Protein AF-A0A389MHT8-F1 (afdb_monomer_lite)

Secondary structure (DSSP, 8-state):
-------SHHHHHHHHHHHHHHHHH-PPTTSHHHHHHHHHHHHHHHHHTT-

Radius of gyration: 10.78 Å; chains: 1; bounding box: 24×19×28 Å

Structure (mmCIF, N/CA/C/O backbone):
data_AF-A0A389MHT8-F1
#
_ent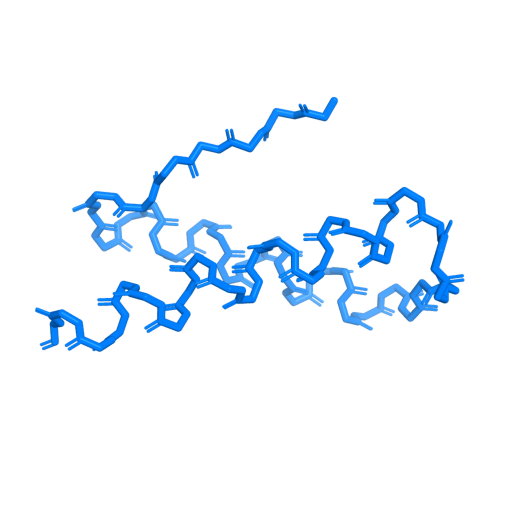ry.id   AF-A0A389MHT8-F1
#
loop_
_atom_site.group_PDB
_atom_site.id
_atom_site.type_symbol
_atom_site.label_atom_id
_atom_site.label_alt_id
_atom_site.label_comp_id
_atom_site.label_asym_id
_atom_site.label_entity_id
_atom_site.label_seq_id
_atom_site.pdbx_PDB_ins_code
_atom_site.Cartn_x
_atom_site.Cartn_y
_atom_site.Cartn_z
_atom_site.occupancy
_atom_site.B_iso_or_equiv
_atom_site.auth_seq_id
_atom_site.auth_comp_id
_atom_site.auth_asym_id
_atom_site.auth_atom_id
_atom_site.pdbx_PDB_model_num
ATOM 1 N N . MET A 1 1 ? 10.090 -10.570 -1.569 1.00 67.31 1 MET A N 1
ATOM 2 C CA . MET A 1 1 ? 8.941 -9.668 -1.367 1.00 67.31 1 MET A CA 1
ATOM 3 C C . MET A 1 1 ? 8.054 -10.346 -0.341 1.00 67.31 1 MET A C 1
ATOM 5 O O . MET A 1 1 ? 7.564 -11.424 -0.632 1.00 67.31 1 MET A O 1
ATOM 9 N N . GLU A 1 2 ? 7.933 -9.782 0.860 1.00 79.25 2 GLU A N 1
ATOM 10 C CA . GLU A 1 2 ? 7.079 -10.333 1.922 1.00 79.25 2 GLU A CA 1
ATOM 11 C C . GLU A 1 2 ? 5.840 -9.439 2.044 1.00 79.25 2 GLU A C 1
ATOM 13 O O . GLU A 1 2 ? 5.934 -8.310 2.533 1.00 79.25 2 GLU A O 1
ATOM 18 N N . ILE A 1 3 ? 4.700 -9.917 1.543 1.00 87.12 3 ILE A N 1
ATOM 19 C CA . ILE A 1 3 ? 3.393 -9.270 1.703 1.00 87.12 3 ILE A CA 1
ATOM 20 C C . ILE A 1 3 ? 2.564 -10.115 2.664 1.00 87.12 3 ILE A C 1
ATOM 22 O O . ILE A 1 3 ? 2.459 -11.329 2.494 1.00 87.12 3 ILE A O 1
ATOM 26 N N . SER A 1 4 ? 1.938 -9.457 3.638 1.00 89.31 4 SER A N 1
ATOM 27 C CA . SER A 1 4 ? 1.073 -10.095 4.629 1.00 89.31 4 SER A CA 1
ATOM 28 C C . SER A 1 4 ? -0.331 -9.483 4.597 1.00 89.31 4 SER A C 1
ATOM 30 O O . SER A 1 4 ? -0.465 -8.301 4.273 1.00 89.31 4 SER A O 1
ATOM 32 N N . PRO A 1 5 ? -1.379 -10.246 4.955 1.00 94.56 5 PRO A N 1
ATOM 33 C CA . PRO A 1 5 ? -2.736 -9.715 5.057 1.00 94.56 5 PRO A CA 1
ATOM 34 C C . PRO A 1 5 ? -2.863 -8.602 6.109 1.00 94.56 5 PRO A C 1
ATOM 36 O O . PRO A 1 5 ? -2.102 -8.552 7.075 1.00 94.56 5 PRO A O 1
ATOM 39 N N . ILE A 1 6 ? -3.882 -7.752 5.957 1.00 97.62 6 ILE A N 1
ATOM 40 C CA . ILE A 1 6 ? -4.230 -6.706 6.926 1.00 97.62 6 ILE A CA 1
ATOM 41 C C . ILE A 1 6 ? -5.318 -7.238 7.866 1.00 97.62 6 ILE A C 1
ATOM 43 O O . ILE A 1 6 ? -6.474 -7.382 7.464 1.00 97.62 6 ILE A O 1
ATOM 47 N N . HIS A 1 7 ? -4.964 -7.535 9.118 1.00 95.69 7 HIS A N 1
ATOM 48 C CA . HIS A 1 7 ? -5.919 -8.014 10.128 1.00 95.69 7 HIS A CA 1
ATOM 49 C C . HIS A 1 7 ? -6.257 -6.950 11.169 1.00 95.69 7 HIS A C 1
ATOM 51 O O . HIS A 1 7 ? -7.361 -6.930 11.712 1.00 95.69 7 HIS A O 1
ATOM 57 N N . THR A 1 8 ? -5.314 -6.058 11.455 1.00 97.00 8 THR A N 1
ATOM 58 C CA . THR A 1 8 ? -5.432 -5.052 12.506 1.00 97.00 8 THR A CA 1
ATOM 59 C C . THR A 1 8 ? -5.233 -3.642 11.960 1.00 97.00 8 THR A C 1
ATOM 61 O O . THR A 1 8 ? -4.637 -3.429 10.904 1.00 97.00 8 THR A O 1
ATOM 64 N N . LYS A 1 9 ? -5.649 -2.638 12.742 1.00 96.69 9 LYS A N 1
ATOM 65 C CA . LYS A 1 9 ? -5.345 -1.230 12.438 1.00 96.69 9 LYS A CA 1
ATOM 66 C C . LYS A 1 9 ? -3.838 -0.948 12.384 1.00 96.69 9 LYS A C 1
ATOM 68 O O . LYS A 1 9 ? -3.422 -0.001 11.722 1.00 96.69 9 LYS A O 1
ATOM 73 N N . THR A 1 10 ? -3.027 -1.729 13.097 1.00 97.19 10 THR A N 1
ATOM 74 C CA . THR A 1 10 ? -1.564 -1.611 13.057 1.00 97.19 10 THR A CA 1
ATOM 75 C C . THR A 1 10 ? -1.027 -2.079 11.710 1.00 97.19 10 THR A C 1
ATOM 77 O O . THR A 1 10 ? -0.236 -1.358 11.104 1.00 97.19 10 THR A O 1
ATOM 80 N N . ASP A 1 11 ? -1.513 -3.219 11.212 1.00 97.12 11 ASP A N 1
ATOM 81 C CA . ASP A 1 11 ? -1.150 -3.734 9.886 1.00 97.12 11 ASP A CA 1
ATOM 82 C C . ASP A 1 11 ? -1.560 -2.737 8.804 1.00 97.12 11 ASP A C 1
ATOM 84 O O . ASP A 1 11 ? -0.762 -2.404 7.936 1.00 97.12 11 ASP A O 1
ATOM 88 N N . TYR A 1 12 ? -2.766 -2.176 8.922 1.00 97.62 12 TYR A N 1
ATOM 89 C CA . TYR A 1 12 ? -3.291 -1.187 7.985 1.00 97.62 12 TYR A CA 1
ATOM 90 C C . TYR A 1 12 ? -2.380 0.041 7.889 1.00 97.62 12 TYR A C 1
ATOM 92 O O . TYR A 1 12 ? -1.926 0.405 6.807 1.00 97.62 12 TYR A O 1
ATOM 100 N N . LYS A 1 13 ? -2.010 0.634 9.032 1.00 97.56 13 LYS A N 1
ATOM 101 C CA . LYS A 1 13 ? -1.084 1.778 9.069 1.00 97.56 13 LYS A CA 1
ATOM 102 C C . LYS A 1 13 ? 0.301 1.433 8.521 1.00 97.56 13 LYS A C 1
ATOM 104 O O . LYS A 1 13 ? 0.934 2.274 7.884 1.00 97.56 13 LYS A O 1
ATOM 109 N N . ALA A 1 14 ? 0.792 0.223 8.785 1.00 96.81 14 ALA A N 1
ATOM 110 C CA . ALA A 1 14 ? 2.071 -0.232 8.255 1.00 96.81 14 ALA A CA 1
ATOM 111 C C . ALA A 1 14 ? 2.025 -0.395 6.727 1.00 96.81 14 ALA A C 1
ATOM 113 O O . ALA A 1 14 ? 2.981 -0.011 6.049 1.00 96.81 14 ALA A O 1
ATOM 114 N N . THR A 1 15 ? 0.917 -0.909 6.191 1.00 96.75 15 THR A N 1
ATOM 115 C CA . THR A 1 15 ? 0.687 -1.023 4.749 1.00 96.75 15 THR A CA 1
ATOM 116 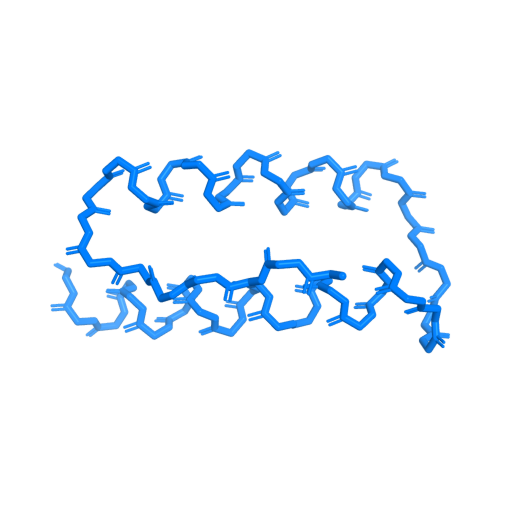C C . THR A 1 15 ? 0.603 0.347 4.090 1.00 96.75 15 THR A C 1
ATOM 118 O O . THR A 1 15 ? 1.374 0.589 3.168 1.00 96.75 15 THR A O 1
ATOM 121 N N . LEU A 1 16 ? -0.197 1.278 4.623 1.00 97.31 16 LEU A N 1
ATOM 122 C CA . LEU A 1 16 ? -0.289 2.646 4.094 1.00 97.31 16 LEU A CA 1
ATOM 123 C C . LEU A 1 16 ? 1.068 3.356 4.054 1.00 97.31 16 LEU A C 1
ATOM 125 O O . LEU A 1 16 ? 1.387 4.058 3.100 1.00 97.31 16 LEU A O 1
ATOM 129 N N . LYS A 1 17 ? 1.908 3.160 5.078 1.00 97.38 17 LYS A N 1
ATOM 130 C CA . LYS A 1 17 ? 3.256 3.745 5.093 1.00 97.38 17 LYS A CA 1
ATOM 131 C C . LYS A 1 17 ? 4.128 3.203 3.957 1.00 97.38 17 LYS A C 1
ATOM 133 O O . LYS A 1 17 ? 4.922 3.949 3.391 1.00 97.38 17 LYS A O 1
ATOM 138 N N . ARG A 1 18 ? 4.017 1.908 3.649 1.00 95.94 18 ARG A N 1
ATOM 139 C CA . ARG A 1 18 ? 4.750 1.288 2.535 1.00 95.94 18 ARG A CA 1
ATOM 140 C C . ARG A 1 18 ? 4.201 1.742 1.191 1.00 95.94 18 ARG A C 1
ATOM 142 O O . ARG A 1 18 ? 4.989 2.069 0.316 1.00 95.94 18 ARG A O 1
ATOM 149 N N . GLU A 1 19 ? 2.883 1.786 1.057 1.00 96.06 19 GLU A N 1
ATOM 150 C CA . GLU A 1 19 ? 2.203 2.270 -0.140 1.00 96.06 19 GLU A CA 1
ATOM 151 C C . GLU A 1 19 ? 2.606 3.715 -0.453 1.00 96.06 19 GLU A C 1
ATOM 153 O O . GLU A 1 19 ? 3.064 3.990 -1.554 1.00 96.06 19 GLU A O 1
ATOM 158 N N . SER A 1 20 ? 2.581 4.606 0.544 1.00 97.38 20 SER A N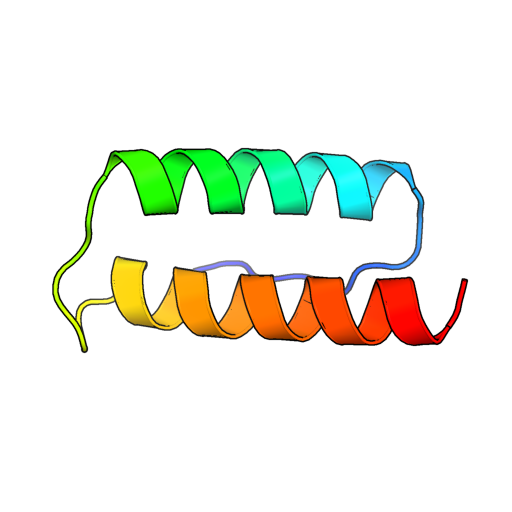 1
ATOM 159 C CA . SER A 1 20 ? 3.049 5.991 0.403 1.00 97.38 20 SER A CA 1
ATOM 160 C C . SER A 1 20 ? 4.496 6.068 -0.084 1.00 97.38 20 SER A C 1
ATOM 162 O O . SER A 1 20 ? 4.784 6.823 -1.003 1.00 97.38 20 SER A O 1
ATOM 164 N N . ALA A 1 21 ? 5.400 5.264 0.485 1.00 97.25 21 ALA A N 1
ATOM 165 C CA . ALA A 1 21 ? 6.798 5.248 0.060 1.00 97.25 21 ALA A CA 1
ATOM 166 C C . ALA A 1 21 ? 6.977 4.745 -1.385 1.00 97.25 21 ALA A C 1
ATOM 168 O O . ALA A 1 21 ? 7.899 5.177 -2.072 1.00 97.25 21 ALA A O 1
ATOM 169 N N . LEU A 1 22 ? 6.115 3.834 -1.844 1.00 96.75 22 LEU A N 1
ATOM 170 C CA . LEU A 1 22 ? 6.108 3.360 -3.228 1.00 96.75 22 LEU A CA 1
ATOM 171 C C . LEU A 1 22 ? 5.504 4.396 -4.177 1.00 96.75 22 LEU A C 1
ATOM 173 O O 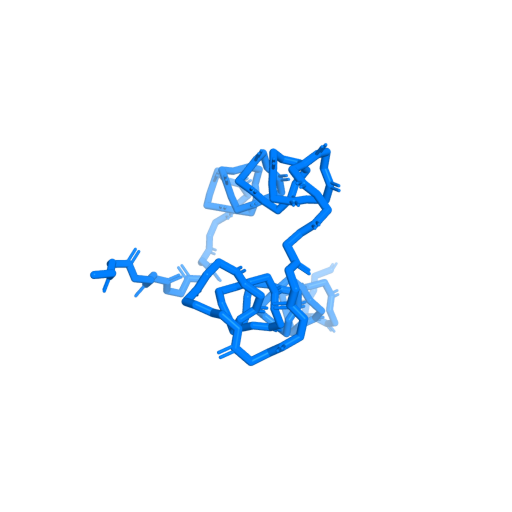. LEU A 1 22 ? 6.022 4.564 -5.270 1.00 96.75 22 LEU A O 1
ATOM 177 N N . ILE A 1 23 ? 4.466 5.125 -3.770 1.00 96.25 23 ILE A N 1
ATOM 178 C CA . ILE A 1 23 ? 3.920 6.239 -4.558 1.00 96.25 23 ILE A CA 1
ATOM 179 C C . ILE A 1 23 ? 4.987 7.322 -4.748 1.00 96.25 23 ILE A C 1
ATOM 181 O O . ILE A 1 23 ? 5.207 7.768 -5.870 1.00 96.25 23 ILE A O 1
ATOM 185 N N . ASP A 1 24 ? 5.698 7.688 -3.678 1.00 98.06 24 ASP A N 1
ATOM 186 C CA . ASP A 1 24 ? 6.781 8.678 -3.731 1.00 98.06 24 ASP A CA 1
ATOM 187 C C . ASP A 1 24 ? 7.947 8.232 -4.632 1.00 98.06 24 ASP A C 1
ATOM 189 O O . ASP A 1 24 ? 8.656 9.065 -5.197 1.00 98.06 24 ASP A O 1
ATOM 193 N N . LEU A 1 25 ? 8.158 6.918 -4.769 1.00 97.31 25 LEU A N 1
ATOM 194 C CA . LEU A 1 25 ? 9.179 6.337 -5.641 1.00 97.31 25 LEU A CA 1
ATOM 195 C C . 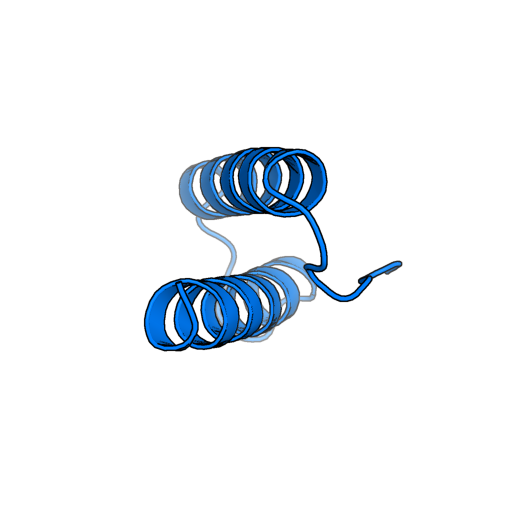LEU A 1 25 ? 8.805 6.410 -7.134 1.00 97.31 25 LEU A C 1
ATOM 197 O O . LEU A 1 25 ? 9.698 6.287 -7.971 1.00 97.31 25 LEU A O 1
ATOM 201 N N . ASP A 1 26 ? 7.521 6.594 -7.460 1.00 97.00 26 ASP A N 1
ATOM 202 C CA . ASP A 1 26 ? 6.960 6.572 -8.822 1.00 97.00 26 ASP A CA 1
ATOM 203 C C . ASP A 1 26 ? 7.484 5.392 -9.677 1.00 97.00 26 ASP A C 1
ATOM 205 O O . ASP A 1 26 ? 8.151 5.575 -10.706 1.00 97.00 26 ASP A O 1
ATOM 209 N N . PRO A 1 27 ? 7.272 4.137 -9.232 1.00 97.12 27 PRO A N 1
ATOM 210 C CA . PRO A 1 27 ? 7.821 2.975 -9.899 1.00 97.12 27 PRO A CA 1
ATOM 211 C C . PRO A 1 27 ? 7.188 2.780 -11.273 1.00 97.12 27 PRO A C 1
ATOM 213 O O . PRO A 1 27 ? 5.994 2.987 -11.500 1.00 97.12 27 PRO A O 1
ATOM 216 N N . LYS A 1 28 ? 8.001 2.291 -12.210 1.00 97.25 28 LYS A N 1
ATOM 217 C CA . LYS A 1 28 ? 7.505 1.933 -13.537 1.00 97.25 28 LYS A CA 1
ATOM 218 C C . LYS A 1 28 ? 6.475 0.814 -13.419 1.00 97.25 28 LYS A C 1
ATOM 220 O O . LYS A 1 28 ? 6.680 -0.168 -12.708 1.00 97.25 28 LYS A O 1
ATOM 225 N N . ARG A 1 29 ? 5.412 0.913 -14.215 1.00 92.31 29 ARG A N 1
ATOM 226 C CA . ARG A 1 29 ? 4.464 -0.191 -14.400 1.00 92.31 29 ARG A CA 1
ATOM 227 C C . ARG A 1 29 ? 5.195 -1.472 -14.808 1.00 92.31 29 ARG A C 1
ATOM 229 O O . ARG A 1 29 ? 6.036 -1.438 -15.707 1.00 92.31 29 ARG A O 1
ATOM 236 N N . GLY A 1 30 ? 4.859 -2.577 -14.146 1.00 93.00 30 GLY A N 1
ATOM 237 C CA . GLY A 1 30 ? 5.497 -3.881 -14.347 1.00 93.00 30 GLY A CA 1
ATOM 238 C C . GLY A 1 30 ? 6.893 -4.026 -13.727 1.00 93.00 30 GLY A C 1
ATOM 239 O O . GLY A 1 30 ? 7.554 -5.028 -13.983 1.00 93.00 30 GLY A O 1
ATOM 240 N N . SER A 1 31 ? 7.379 -3.049 -12.947 1.00 96.38 31 SER A N 1
ATOM 241 C CA . SER A 1 31 ? 8.513 -3.282 -12.043 1.00 96.38 31 SER A CA 1
ATOM 242 C C . SER A 1 31 ? 8.043 -4.004 -10.781 1.00 96.38 31 SER A C 1
ATOM 244 O O . SER A 1 31 ? 6.860 -3.975 -10.449 1.00 96.38 31 SER A O 1
ATOM 246 N N . VAL A 1 32 ? 8.979 -4.599 -10.040 1.00 95.88 32 VAL A N 1
ATOM 247 C CA . VAL A 1 32 ? 8.677 -5.292 -8.776 1.00 95.88 32 VAL A CA 1
ATOM 248 C C . VAL A 1 32 ? 7.994 -4.351 -7.775 1.00 95.88 32 VAL A C 1
ATOM 250 O O . VAL A 1 32 ? 7.051 -4.736 -7.091 1.00 95.88 32 VAL A O 1
ATOM 253 N N . GLU A 1 33 ? 8.440 -3.099 -7.706 1.00 96.88 33 GLU A N 1
ATOM 254 C CA . GLU A 1 33 ? 7.865 -2.055 -6.856 1.00 96.88 33 GLU A CA 1
ATOM 255 C C . GLU A 1 33 ? 6.478 -1.614 -7.337 1.00 96.88 33 GLU A C 1
ATOM 257 O O . GLU A 1 33 ? 5.600 -1.363 -6.514 1.00 96.88 33 GLU A O 1
ATOM 262 N N . GLY A 1 34 ? 6.265 -1.551 -8.655 1.00 97.31 34 GLY A N 1
ATOM 263 C CA . GLY A 1 34 ? 4.960 -1.249 -9.244 1.00 97.31 34 GLY A CA 1
ATOM 264 C C . GLY A 1 34 ? 3.937 -2.351 -8.966 1.00 97.31 34 GLY A C 1
ATOM 265 O O . GLY A 1 34 ? 2.839 -2.066 -8.498 1.00 97.31 34 GLY A O 1
ATOM 266 N N . GLU A 1 35 ? 4.319 -3.614 -9.160 1.00 96.62 35 GLU A N 1
ATOM 267 C CA . GLU A 1 35 ? 3.486 -4.771 -8.803 1.00 96.62 35 GLU A CA 1
ATOM 268 C C . GLU A 1 35 ? 3.194 -4.803 -7.296 1.00 96.62 35 GLU A C 1
ATOM 270 O O . GLU A 1 35 ? 2.074 -5.087 -6.872 1.00 96.62 35 GLU A O 1
ATOM 275 N N . GLN A 1 36 ? 4.179 -4.453 -6.461 1.00 96.25 36 GLN A N 1
ATOM 276 C CA . GLN A 1 36 ? 3.966 -4.328 -5.022 1.00 96.25 36 GLN A CA 1
ATOM 277 C C . GLN A 1 36 ? 2.932 -3.256 -4.687 1.00 96.25 36 GLN A C 1
ATOM 279 O O . GLN A 1 36 ? 2.072 -3.498 -3.841 1.00 96.25 36 GLN A O 1
ATOM 284 N N . LEU A 1 37 ? 3.011 -2.090 -5.329 1.00 96.75 37 LEU A N 1
ATOM 285 C CA . LEU A 1 37 ? 2.073 -0.997 -5.109 1.00 96.75 37 LEU A CA 1
ATOM 286 C C . LEU A 1 37 ? 0.634 -1.427 -5.438 1.00 96.75 37 LEU A C 1
ATOM 288 O O . LEU A 1 37 ? -0.264 -1.207 -4.629 1.00 96.75 37 LEU A O 1
ATOM 292 N N . GLU A 1 38 ? 0.430 -2.122 -6.560 1.00 96.88 38 GLU A N 1
ATOM 293 C CA . GLU A 1 38 ? -0.884 -2.645 -6.963 1.00 96.88 38 GLU A CA 1
ATOM 294 C C . GLU A 1 38 ? -1.463 -3.637 -5.939 1.00 96.88 38 GLU A C 1
ATOM 296 O O . GLU 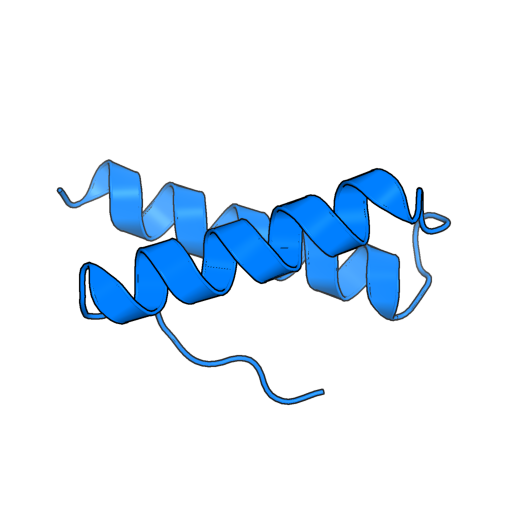A 1 38 ? -2.639 -3.554 -5.560 1.00 96.88 38 GLU A O 1
ATOM 301 N N . VAL A 1 39 ? -0.638 -4.562 -5.437 1.00 96.88 39 VAL A N 1
ATOM 302 C CA . VAL A 1 39 ? -1.089 -5.549 -4.445 1.00 96.88 39 VAL A CA 1
ATOM 303 C C . VAL A 1 39 ? -1.409 -4.890 -3.102 1.00 96.88 39 VAL A C 1
ATOM 305 O O . VAL A 1 39 ? -2.427 -5.221 -2.489 1.00 96.88 39 VAL A O 1
ATOM 308 N N . LEU A 1 40 ? -0.571 -3.961 -2.630 1.00 97.00 40 LEU A N 1
ATOM 309 C CA . LEU A 1 40 ? -0.814 -3.269 -1.361 1.00 97.00 40 LEU A CA 1
ATOM 310 C C . LEU A 1 40 ? -2.089 -2.420 -1.413 1.00 97.00 40 LEU A C 1
ATOM 312 O O . LEU A 1 40 ? -2.878 -2.498 -0.471 1.00 97.00 40 LEU A O 1
ATOM 316 N N . GLY A 1 41 ? -2.330 -1.706 -2.518 1.00 97.19 41 GLY A N 1
ATOM 317 C CA . GLY A 1 41 ? -3.564 -0.942 -2.715 1.00 97.19 41 GLY A CA 1
ATOM 318 C C . GLY A 1 41 ? -4.810 -1.833 -2.670 1.00 97.19 41 GLY A C 1
ATOM 319 O O . GLY A 1 41 ? -5.778 -1.523 -1.979 1.00 97.19 41 GLY A O 1
ATOM 320 N N . THR A 1 42 ? -4.749 -3.017 -3.291 1.00 97.69 42 THR A N 1
ATOM 321 C CA . THR A 1 42 ? -5.848 -4.000 -3.237 1.00 97.69 42 THR A CA 1
ATOM 322 C C . THR A 1 42 ? -6.119 -4.484 -1.804 1.00 97.69 42 THR A C 1
ATOM 324 O O . THR A 1 42 ? -7.269 -4.638 -1.390 1.00 97.69 42 THR A O 1
ATOM 327 N N . LEU A 1 43 ? -5.070 -4.734 -1.011 1.00 97.31 43 LEU A N 1
ATOM 328 C CA . LEU A 1 43 ? -5.225 -5.158 0.387 1.00 97.31 43 LEU A CA 1
ATOM 329 C C . LEU A 1 43 ? -5.846 -4.062 1.258 1.00 97.31 43 LEU A C 1
ATOM 331 O O . LEU A 1 43 ? -6.659 -4.372 2.132 1.00 97.31 43 LEU A O 1
ATOM 335 N N . VAL A 1 44 ? -5.461 -2.807 1.020 1.00 97.81 44 VAL A N 1
ATOM 336 C CA . VAL A 1 44 ? -6.023 -1.626 1.683 1.00 97.81 44 VAL A CA 1
ATOM 337 C C . VAL A 1 44 ? -7.510 -1.493 1.369 1.00 97.81 44 VAL A C 1
ATOM 339 O O . VAL A 1 44 ? -8.310 -1.474 2.303 1.00 97.81 44 VAL A O 1
ATOM 342 N N . GLU A 1 45 ? -7.889 -1.532 0.090 1.00 98.12 45 GLU A N 1
ATOM 343 C CA . GLU A 1 45 ? -9.286 -1.439 -0.350 1.00 98.12 45 GLU A CA 1
ATOM 344 C C . GLU A 1 45 ? -10.164 -2.518 0.306 1.00 98.12 45 GLU A C 1
ATOM 346 O O . GLU A 1 45 ? -11.225 -2.233 0.863 1.00 98.12 45 GLU A O 1
ATOM 351 N N . VAL A 1 46 ? -9.698 -3.772 0.318 1.00 97.56 46 VAL A N 1
ATOM 352 C CA . VAL A 1 46 ? -10.437 -4.884 0.935 1.00 97.56 46 VAL A CA 1
ATOM 353 C C . VAL A 1 46 ? -10.578 -4.715 2.450 1.00 97.56 46 VAL A C 1
ATOM 355 O O . VAL A 1 46 ? -11.589 -5.138 3.020 1.00 97.56 46 VAL A O 1
ATOM 358 N N . TYR A 1 47 ? -9.571 -4.160 3.127 1.00 97.00 47 TYR A N 1
ATOM 359 C CA . TYR A 1 47 ? -9.641 -3.910 4.565 1.00 97.00 47 TYR A CA 1
ATOM 360 C C . TYR A 1 47 ? -10.645 -2.801 4.892 1.00 97.00 47 TYR A C 1
ATOM 362 O O . TYR A 1 47 ? -11.464 -2.989 5.796 1.00 97.00 47 TYR A O 1
ATOM 370 N N . GLU A 1 48 ? -10.606 -1.698 4.141 1.00 96.88 48 GLU A N 1
ATOM 371 C CA . GLU A 1 48 ? -11.514 -0.552 4.277 1.00 96.88 48 GLU A CA 1
ATOM 372 C C . GLU A 1 48 ? -12.962 -0.925 3.954 1.00 96.88 48 GLU A C 1
ATOM 374 O O . GLU A 1 48 ? -13.872 -0.537 4.669 1.00 96.88 48 GLU A O 1
ATOM 379 N N . ALA A 1 49 ? -13.207 -1.770 2.951 1.00 97.56 49 ALA A N 1
ATOM 380 C CA . ALA A 1 49 ? -14.563 -2.237 2.651 1.00 97.56 49 ALA A CA 1
ATOM 381 C C . ALA A 1 49 ? -15.197 -3.064 3.791 1.00 97.56 49 ALA A C 1
ATOM 383 O O . ALA A 1 49 ? -16.417 -3.233 3.838 1.00 97.56 49 ALA A O 1
ATOM 384 N N . LYS A 1 50 ? -14.380 -3.625 4.692 1.00 94.25 50 LYS A N 1
ATOM 385 C CA . LYS A 1 50 ? -14.823 -4.464 5.816 1.00 94.25 50 LYS A CA 1
ATOM 386 C C . LYS A 1 50 ? -14.951 -3.708 7.145 1.00 94.25 50 LYS A C 1
ATOM 388 O O . LYS A 1 50 ? -15.487 -4.304 8.081 1.00 94.25 50 LYS A O 1
ATOM 393 N N . HIS A 1 51 ? -14.441 -2.477 7.256 1.00 92.94 51 HIS A N 1
ATOM 394 C CA . HIS A 1 51 ? -14.334 -1.722 8.516 1.00 92.94 51 HIS A CA 1
ATOM 395 C C . HIS A 1 51 ? -14.856 -0.296 8.383 1.00 92.94 51 HIS A C 1
ATOM 397 O O . HIS A 1 51 ? -15.519 0.150 9.346 1.00 92.94 51 HIS A O 1
#

Sequence (51 aa):
MEISPIHTKTDYKATLKRESALIDLDPKRGSVEGEQLEVLGTLVEVYEAKH

pLDDT: mean 95.39, std 5.05, range [67.31, 98.12]

Foldseek 3Di:
DDDDADDDPVSLVVLVVLLVVLVVVVDDCPDPSNVSNVVSVVRNVVVVVVD